Protein AF-A0AAE4CRP6-F1 (afdb_monomer_lite)

Sequence (145 aa):
MRRCGEGEGTVRGMWWVAADAHAPHTAAFLAAAGALTHRTVGGWRGLAAEYAGLVDTHVRVSELATVCGLPAVPVTVISAGLQPANRFERAGRELLRTEVHRRITALSPYGRHVVAEHSGHMIPLDEPKIVVDEVCAMHQHLHTR

Foldseek 3Di:
DDDDDDDDDDDDDDDDPPPPCPPPVNVVVVLVVLCCDPPHPNVVVNVVVVVVVVVVVVVVVVVCLVVPFDPQAAEEQEAEQDFDPDPVCNPPVRVVVLVVSVVNQVSHPNRHYHYPNQDDPCCCVRPVVVVVVSVVVRVVVVVVD

InterPro domains:
  IPR029058 Alpha/Beta hydrolase fold [G3DSA:3.40.50.1820] (1-143)
  IPR029058 Alpha/Beta hydrolase fold [SSF53474] (13-135)

Radius of gyration: 28.82 Å; chains: 1; bounding box: 40×41×104 Å

pLDDT: mean 74.52, std 20.95, range [24.55, 98.25]

Secondary structure (DSSP, 8-state):
--------------------TTSHHHHHHHHHHHHHSTTSHHHHHHHHHHHHHHHHHHHHHHHHHHHH---SS-EEEEEE-SPPSSHHHHTTHHHHHHHHHHHHHTTSTTEEEEEETT-STTHHHHSHHHHHHHHHHHHHHHH--

Structure (mmCIF, N/CA/C/O backbone):
data_AF-A0AAE4CRP6-F1
#
_entry.id   AF-A0AAE4CRP6-F1
#
loop_
_atom_site.group_PDB
_atom_site.id
_atom_site.type_symbol
_atom_site.label_atom_id
_atom_site.label_alt_id
_atom_site.label_comp_id
_atom_site.label_asym_id
_atom_site.label_entity_id
_atom_site.label_seq_id
_atom_site.pdbx_PDB_ins_code
_atom_site.Cartn_x
_atom_site.Cartn_y
_atom_site.Cartn_z
_atom_site.occupancy
_atom_site.B_iso_or_equiv
_atom_site.auth_seq_id
_atom_site.auth_comp_id
_atom_site.auth_asym_id
_atom_site.auth_atom_id
_atom_site.pdbx_PDB_model_num
ATOM 1 N N . MET A 1 1 ? 10.054 -17.847 -89.704 1.00 36.09 1 MET A N 1
ATOM 2 C CA . MET A 1 1 ? 10.465 -18.865 -88.705 1.00 36.09 1 MET A CA 1
ATOM 3 C C . MET A 1 1 ? 9.924 -18.399 -87.351 1.00 36.09 1 MET A C 1
ATOM 5 O O . MET A 1 1 ? 10.359 -17.349 -86.919 1.00 36.09 1 MET A O 1
ATOM 9 N N . ARG A 1 2 ? 8.747 -18.858 -86.872 1.00 31.91 2 ARG A N 1
ATOM 10 C CA . ARG A 1 2 ? 8.494 -19.990 -85.923 1.00 31.91 2 ARG A CA 1
ATOM 11 C C . ARG A 1 2 ? 9.502 -20.022 -84.754 1.00 31.91 2 ARG A C 1
ATOM 13 O O . ARG A 1 2 ? 10.686 -20.057 -85.052 1.00 31.91 2 ARG A O 1
ATOM 20 N N . ARG A 1 3 ? 9.146 -20.072 -83.457 1.00 29.98 3 ARG A N 1
ATOM 21 C CA . ARG A 1 3 ? 7.945 -20.530 -82.694 1.00 29.98 3 ARG A CA 1
ATOM 22 C C . ARG A 1 3 ? 7.720 -19.600 -81.470 1.00 29.98 3 ARG A C 1
ATOM 24 O O . ARG A 1 3 ? 8.690 -19.008 -81.024 1.00 29.98 3 ARG A O 1
ATOM 31 N N . CYS A 1 4 ? 6.509 -19.304 -80.981 1.00 30.61 4 CYS A N 1
ATOM 32 C CA . CYS A 1 4 ? 5.567 -20.127 -80.187 1.00 30.61 4 CYS A CA 1
ATOM 33 C C . CYS A 1 4 ? 6.196 -20.865 -78.989 1.00 30.61 4 CYS A C 1
ATOM 35 O O . CYS A 1 4 ? 6.993 -21.781 -79.173 1.00 30.61 4 CYS A O 1
ATOM 37 N N . GLY A 1 5 ? 5.761 -20.493 -77.784 1.00 30.42 5 GLY A N 1
ATOM 38 C CA . GLY A 1 5 ? 6.072 -21.150 -76.516 1.00 30.42 5 GLY A CA 1
ATOM 39 C C . GLY A 1 5 ? 5.179 -20.601 -75.407 1.00 30.42 5 GLY A C 1
ATOM 40 O O . GLY A 1 5 ? 5.597 -19.730 -74.653 1.00 30.42 5 GLY A O 1
ATOM 41 N N . GLU A 1 6 ? 3.935 -21.075 -75.386 1.00 37.31 6 GLU A N 1
ATOM 42 C CA . GLU A 1 6 ? 3.005 -20.963 -74.264 1.00 37.31 6 GLU A CA 1
ATOM 43 C C . GLU A 1 6 ? 3.586 -21.654 -73.023 1.00 37.31 6 GLU A C 1
ATOM 45 O O . GLU A 1 6 ? 4.274 -22.672 -73.120 1.00 37.31 6 GLU A O 1
ATOM 50 N N . GLY A 1 7 ? 3.281 -21.097 -71.857 1.00 29.47 7 GLY A N 1
ATOM 51 C CA . GLY A 1 7 ? 3.605 -21.665 -70.556 1.00 29.47 7 GLY A CA 1
ATOM 52 C C . GLY A 1 7 ? 2.573 -21.207 -69.538 1.00 29.47 7 GLY A C 1
ATOM 53 O O . GLY A 1 7 ? 2.852 -20.343 -68.712 1.00 29.47 7 GLY A O 1
ATOM 54 N N . GLU A 1 8 ? 1.365 -21.761 -69.643 1.00 39.78 8 GLU A N 1
ATOM 55 C CA . GLU A 1 8 ? 0.366 -21.738 -68.578 1.00 39.78 8 GLU A CA 1
ATOM 56 C C . GLU A 1 8 ? 0.957 -22.391 -67.322 1.00 39.78 8 GLU A C 1
ATOM 58 O O . GLU A 1 8 ? 1.249 -23.585 -67.287 1.00 39.78 8 GLU A O 1
ATOM 63 N N . GLY A 1 9 ? 1.144 -21.584 -66.281 1.00 29.97 9 GLY A N 1
ATOM 64 C CA . GLY A 1 9 ? 1.497 -22.025 -64.939 1.00 29.97 9 GLY A CA 1
ATOM 65 C C . GLY A 1 9 ? 0.409 -21.597 -63.969 1.00 29.97 9 GLY A C 1
ATOM 66 O O . GLY A 1 9 ? 0.488 -20.535 -63.358 1.00 29.97 9 GLY A O 1
ATOM 67 N N . THR A 1 10 ? -0.626 -22.421 -63.835 1.00 40.16 10 THR A N 1
ATOM 68 C CA . THR A 1 10 ? -1.619 -22.314 -62.766 1.00 40.16 10 THR A CA 1
ATOM 69 C C . THR A 1 10 ? -0.929 -22.479 -61.409 1.00 40.16 10 THR A C 1
ATOM 71 O O . THR A 1 10 ? -0.582 -23.592 -61.021 1.00 40.16 10 THR A O 1
ATOM 74 N N . VAL A 1 11 ? -0.781 -21.392 -60.644 1.00 37.03 11 VAL A N 1
ATOM 75 C CA . VAL A 1 11 ? -0.467 -21.455 -59.205 1.00 37.03 11 VAL A CA 1
ATOM 76 C C . VAL A 1 11 ? -1.615 -20.846 -58.405 1.00 37.03 11 VAL A C 1
ATOM 78 O O . VAL A 1 11 ? -1.650 -19.675 -58.050 1.00 37.03 11 VAL A O 1
ATOM 81 N N . ARG A 1 12 ? -2.614 -21.703 -58.206 1.00 35.72 12 ARG A N 1
ATOM 82 C CA . ARG A 1 12 ? -3.322 -21.973 -56.950 1.00 35.72 12 ARG A CA 1
ATOM 83 C C . ARG A 1 12 ? -3.038 -20.991 -55.790 1.00 35.72 12 ARG A C 1
ATOM 85 O O . ARG A 1 12 ? -2.004 -21.068 -55.143 1.00 35.72 12 ARG A O 1
ATOM 92 N N . GLY A 1 13 ? -4.037 -20.153 -55.508 1.00 41.28 13 GLY A N 1
ATOM 93 C CA . GLY A 1 13 ? -4.438 -19.662 -54.183 1.00 41.28 13 GLY A CA 1
ATOM 94 C C . GLY A 1 13 ? -3.348 -19.289 -53.176 1.00 41.28 13 GLY A C 1
ATOM 95 O O . GLY A 1 13 ? -2.963 -20.111 -52.353 1.00 41.28 13 GLY A O 1
ATOM 96 N N . MET A 1 14 ? -3.000 -18.004 -53.125 1.00 29.89 14 MET A N 1
ATOM 97 C CA . MET A 1 14 ? -2.496 -17.369 -51.908 1.00 29.89 14 MET A CA 1
ATOM 98 C C . MET A 1 14 ? -3.027 -15.936 -51.863 1.00 29.89 14 MET A C 1
ATOM 100 O O . MET A 1 14 ? -2.519 -15.045 -52.537 1.00 29.89 14 MET A O 1
ATOM 104 N N . TRP A 1 15 ? -4.109 -15.732 -51.111 1.00 24.55 15 TRP A N 1
ATOM 105 C CA . TRP A 1 15 ? -4.637 -14.404 -50.816 1.00 24.55 15 TRP A CA 1
ATOM 106 C C . TRP A 1 15 ? -3.687 -13.721 -49.831 1.00 24.55 15 TRP A C 1
ATOM 108 O O . TRP A 1 15 ? -3.850 -13.839 -48.620 1.00 24.55 15 TRP A O 1
ATOM 118 N N . TRP A 1 16 ? -2.677 -13.010 -50.328 1.00 29.92 16 TRP A N 1
ATOM 119 C CA . TRP A 1 16 ? -2.097 -11.938 -49.530 1.00 29.92 16 TRP A CA 1
ATOM 120 C C . TRP A 1 16 ? -3.091 -10.785 -49.563 1.00 29.92 16 TRP A C 1
ATOM 122 O O . TRP A 1 16 ? -3.268 -10.141 -50.596 1.00 29.92 16 TRP A O 1
ATOM 132 N N . VAL A 1 17 ? -3.745 -10.515 -48.435 1.00 38.12 17 VAL A N 1
ATOM 133 C CA . VAL A 1 17 ? -4.280 -9.174 -48.203 1.00 38.12 17 VAL A CA 1
ATOM 134 C C . VAL A 1 17 ? -3.054 -8.275 -48.072 1.00 38.12 17 VAL A C 1
ATOM 136 O O . VAL A 1 17 ? -2.474 -8.145 -46.996 1.00 38.12 17 VAL A O 1
ATOM 139 N N . ALA A 1 18 ? -2.606 -7.705 -49.189 1.00 40.81 18 ALA A N 1
ATOM 140 C CA . ALA A 1 18 ? -1.781 -6.515 -49.149 1.00 40.81 18 ALA A CA 1
ATOM 141 C C . ALA A 1 18 ? -2.672 -5.430 -48.542 1.00 40.81 18 ALA A C 1
ATOM 143 O O . ALA A 1 18 ? -3.537 -4.876 -49.217 1.00 40.81 18 ALA A O 1
ATOM 144 N N . ALA A 1 19 ? -2.544 -5.212 -47.232 1.00 45.28 19 ALA A N 1
ATOM 145 C CA . ALA A 1 19 ? -3.146 -4.053 -46.603 1.00 45.28 19 ALA A CA 1
ATOM 146 C C . ALA A 1 19 ? -2.535 -2.833 -47.292 1.00 45.28 19 ALA A C 1
ATOM 148 O O . ALA A 1 19 ? -1.328 -2.606 -47.199 1.00 45.28 19 ALA A O 1
ATOM 149 N N . ASP A 1 20 ? -3.356 -2.108 -48.043 1.00 41.62 20 ASP A N 1
ATOM 150 C CA . ASP A 1 20 ? -2.924 -0.898 -48.715 1.00 41.62 20 ASP A CA 1
ATOM 151 C C . ASP A 1 20 ? -2.485 0.111 -47.644 1.00 41.62 20 ASP A C 1
ATOM 153 O O . ASP A 1 20 ? -3.292 0.623 -46.859 1.00 41.62 20 ASP A O 1
ATOM 157 N N . ALA A 1 21 ? -1.175 0.348 -47.561 1.00 49.09 21 ALA A N 1
ATOM 158 C CA . ALA A 1 21 ? -0.575 1.300 -46.633 1.00 49.09 21 ALA A CA 1
ATOM 159 C C . ALA A 1 21 ? -0.949 2.757 -46.974 1.00 49.09 21 ALA A C 1
ATOM 161 O O . ALA A 1 21 ? -0.662 3.659 -46.187 1.00 49.09 21 ALA A O 1
ATOM 162 N N . HIS A 1 22 ? -1.604 2.989 -48.120 1.00 47.25 22 HIS A N 1
ATOM 163 C CA . HIS A 1 22 ? -2.105 4.293 -48.547 1.00 47.25 22 HIS A CA 1
ATOM 164 C C . HIS A 1 22 ? -3.563 4.558 -48.170 1.00 47.25 22 HIS A C 1
ATOM 166 O O . HIS A 1 22 ? -4.047 5.673 -48.381 1.00 47.25 22 HIS A O 1
ATOM 172 N N . ALA A 1 23 ? -4.268 3.595 -47.569 1.00 48.19 23 ALA A N 1
ATOM 173 C CA . ALA A 1 23 ? -5.597 3.876 -47.056 1.00 48.19 23 ALA A CA 1
ATOM 174 C C . ALA A 1 23 ? -5.473 4.797 -45.816 1.00 48.19 23 ALA A C 1
ATOM 176 O O . ALA A 1 23 ? -4.765 4.478 -44.858 1.00 48.19 23 ALA A O 1
ATOM 177 N N . PRO A 1 24 ? -6.140 5.963 -45.775 1.00 51.84 24 PRO A N 1
ATOM 178 C CA . PRO A 1 24 ? -5.927 6.953 -44.712 1.00 51.84 24 PRO A CA 1
ATOM 179 C C . PRO A 1 24 ? -6.250 6.411 -43.308 1.00 51.84 24 PRO A C 1
ATOM 181 O O . PRO A 1 24 ? -5.702 6.878 -42.311 1.00 51.84 24 PRO A O 1
ATOM 184 N N . HIS A 1 25 ? -7.091 5.377 -43.229 1.00 54.22 25 HIS A N 1
ATOM 185 C CA . HIS A 1 25 ? -7.432 4.682 -41.993 1.00 54.22 25 HIS A CA 1
ATOM 186 C C . HIS A 1 25 ? -6.365 3.666 -41.543 1.00 54.22 25 HIS A C 1
ATOM 188 O O . HIS A 1 25 ? -6.191 3.497 -40.339 1.00 54.22 25 HIS A O 1
ATOM 194 N N . THR A 1 26 ? -5.608 3.030 -42.448 1.00 55.03 26 THR A N 1
ATOM 195 C CA . THR A 1 26 ? -4.509 2.114 -42.079 1.00 55.03 26 THR A CA 1
ATOM 1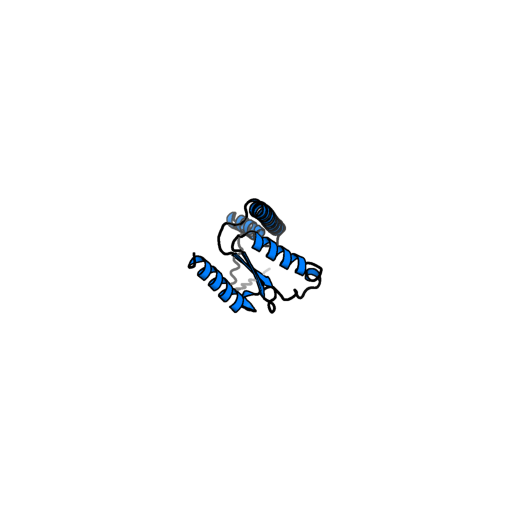96 C C . THR A 1 26 ? -3.273 2.877 -41.620 1.00 55.03 26 THR A C 1
ATOM 198 O O . THR A 1 26 ? -2.666 2.490 -40.624 1.00 55.03 26 THR A O 1
ATOM 201 N N . ALA A 1 27 ? -2.936 4.003 -42.255 1.00 54.72 27 ALA A N 1
ATOM 202 C CA . ALA A 1 27 ? -1.825 4.850 -41.815 1.00 54.72 27 ALA A CA 1
ATOM 203 C C . ALA A 1 27 ? -2.087 5.487 -40.436 1.00 54.72 27 ALA A C 1
ATOM 205 O O . ALA A 1 27 ? -1.217 5.458 -39.564 1.00 54.72 27 ALA A O 1
ATOM 206 N N . ALA A 1 28 ? -3.303 5.997 -40.201 1.00 58.44 28 ALA A N 1
ATOM 207 C CA . ALA A 1 28 ? -3.700 6.539 -38.901 1.00 58.44 28 ALA A CA 1
ATOM 208 C C . ALA A 1 28 ? -3.747 5.456 -37.809 1.00 58.44 28 ALA A C 1
ATOM 210 O O . ALA A 1 28 ? -3.275 5.685 -36.696 1.00 58.44 28 ALA A O 1
ATOM 211 N N . PHE A 1 29 ? -4.248 4.259 -38.132 1.00 56.94 29 PHE A N 1
ATOM 212 C CA . PHE A 1 29 ? -4.254 3.121 -37.213 1.00 56.94 29 PHE A CA 1
ATOM 213 C C . PHE A 1 29 ? -2.839 2.645 -36.866 1.00 56.94 29 PHE A C 1
ATOM 215 O O . PHE A 1 29 ? -2.549 2.416 -35.698 1.00 56.94 29 PHE A O 1
ATOM 222 N N . LEU A 1 30 ? -1.930 2.542 -37.841 1.00 57.41 30 LEU A N 1
ATOM 223 C CA . LEU A 1 30 ? -0.536 2.150 -37.603 1.00 57.41 30 LEU A CA 1
ATOM 224 C C . LEU A 1 30 ? 0.249 3.220 -36.833 1.00 57.41 30 LEU A C 1
ATOM 226 O O . LEU A 1 30 ? 1.069 2.872 -35.988 1.00 57.41 30 LEU A O 1
ATOM 230 N N . ALA A 1 31 ? -0.021 4.507 -37.065 1.00 60.31 31 ALA A N 1
ATOM 231 C CA . ALA A 1 31 ? 0.551 5.593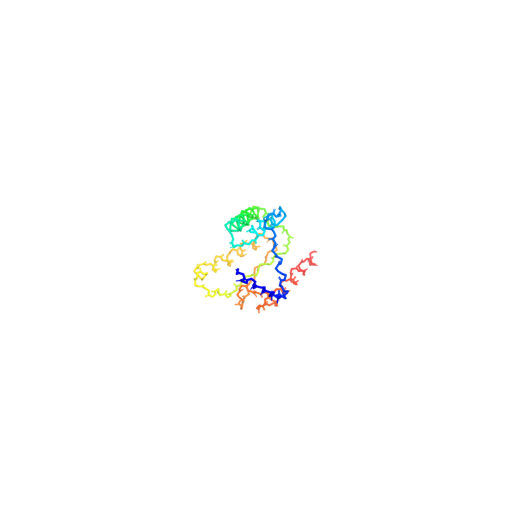 -36.272 1.00 60.31 31 ALA A CA 1
ATOM 232 C C . ALA A 1 31 ? 0.044 5.566 -34.817 1.00 60.31 31 ALA A C 1
ATOM 234 O O . ALA A 1 31 ? 0.845 5.680 -33.887 1.00 60.31 31 ALA A O 1
ATOM 235 N N . ALA A 1 32 ? -1.257 5.334 -34.607 1.00 59.03 32 ALA A N 1
ATOM 236 C CA . ALA A 1 32 ? -1.850 5.165 -33.280 1.00 59.03 32 ALA A CA 1
ATOM 237 C C . ALA A 1 32 ? -1.332 3.898 -32.571 1.00 59.03 32 ALA A C 1
ATOM 239 O O . ALA A 1 32 ? -0.942 3.948 -31.407 1.00 59.03 32 ALA A O 1
ATOM 240 N N . ALA A 1 33 ? -1.227 2.773 -33.281 1.00 57.88 33 ALA A N 1
ATOM 241 C CA . ALA A 1 33 ? -0.635 1.537 -32.769 1.00 57.88 33 ALA A CA 1
ATOM 242 C C . ALA A 1 33 ? 0.869 1.696 -32.475 1.00 57.88 33 ALA A C 1
ATOM 244 O O . ALA A 1 33 ? 1.388 1.136 -31.509 1.00 57.88 33 ALA A O 1
ATOM 245 N N . GLY A 1 34 ? 1.578 2.501 -33.268 1.00 59.03 34 GLY A N 1
ATOM 246 C CA . GLY A 1 34 ? 2.970 2.872 -33.032 1.00 59.03 34 GLY A CA 1
ATOM 247 C C . GLY A 1 34 ? 3.158 3.692 -31.755 1.00 59.03 34 GLY A C 1
ATOM 248 O O . GLY A 1 34 ? 4.166 3.510 -31.077 1.00 59.03 34 GLY A O 1
ATOM 249 N N . ALA A 1 35 ? 2.188 4.539 -31.398 1.00 58.66 35 ALA A N 1
ATOM 250 C CA . ALA A 1 35 ? 2.170 5.288 -30.140 1.00 58.66 35 ALA A CA 1
ATOM 251 C C . ALA A 1 35 ? 1.839 4.410 -28.917 1.00 58.66 35 ALA A C 1
ATOM 253 O O . ALA A 1 35 ? 2.284 4.713 -27.816 1.00 58.66 35 ALA A O 1
ATOM 254 N N . LEU A 1 36 ? 1.116 3.304 -29.115 1.00 56.38 36 LEU A N 1
ATOM 255 C CA . LEU A 1 36 ? 0.724 2.355 -28.061 1.00 56.38 36 LEU A CA 1
ATOM 256 C C . LEU A 1 36 ? 1.724 1.206 -27.856 1.00 56.38 36 LEU A C 1
ATOM 258 O O . LEU A 1 36 ? 1.556 0.377 -26.964 1.00 56.38 36 LEU A O 1
ATOM 262 N N . THR A 1 37 ? 2.762 1.114 -28.690 1.00 59.62 37 THR A N 1
ATOM 263 C CA . THR A 1 37 ? 3.765 0.046 -28.616 1.00 59.62 37 THR A CA 1
ATOM 264 C C . THR A 1 37 ? 5.153 0.630 -28.377 1.00 59.62 37 THR A C 1
ATOM 266 O O . THR A 1 37 ? 5.612 1.502 -29.107 1.00 59.62 37 THR A O 1
ATOM 269 N N . HIS A 1 38 ? 5.904 0.084 -27.416 1.00 63.00 38 HIS A N 1
ATOM 270 C CA . HIS A 1 38 ? 7.304 0.457 -27.124 1.00 63.00 38 HIS A CA 1
ATOM 271 C C . HIS A 1 38 ? 8.299 0.028 -28.231 1.00 63.00 38 HIS A C 1
ATOM 273 O O . HIS A 1 38 ? 9.485 -0.187 -27.989 1.00 63.00 38 HIS A O 1
ATOM 279 N N . ARG A 1 39 ? 7.817 -0.154 -29.464 1.00 71.25 39 ARG A N 1
ATOM 280 C CA . ARG A 1 39 ? 8.586 -0.605 -30.630 1.00 71.25 39 ARG A CA 1
ATOM 281 C C . ARG A 1 39 ? 8.921 0.529 -31.596 1.00 71.25 39 ARG A C 1
ATOM 283 O O . ARG A 1 39 ? 9.652 0.307 -32.554 1.00 71.25 39 ARG A O 1
ATOM 290 N N . THR A 1 40 ? 8.414 1.737 -31.350 1.00 77.25 40 THR A N 1
ATOM 291 C CA . THR A 1 40 ? 8.700 2.927 -32.162 1.00 77.25 40 THR A CA 1
ATOM 292 C C . THR A 1 40 ? 9.179 4.081 -31.285 1.00 77.25 40 THR A C 1
ATOM 294 O O . THR A 1 40 ? 8.889 4.125 -30.091 1.00 77.25 40 THR A O 1
ATOM 297 N N . VAL A 1 41 ? 9.875 5.058 -31.875 1.00 78.75 41 VAL A N 1
ATOM 298 C CA . VAL A 1 41 ? 10.261 6.299 -31.172 1.00 78.75 41 VAL A CA 1
ATOM 299 C C . VAL A 1 41 ? 9.028 7.039 -30.634 1.00 78.75 41 VAL A C 1
ATOM 301 O O . VAL A 1 41 ? 9.088 7.623 -29.554 1.00 78.75 41 VAL A O 1
ATOM 304 N N . GLY A 1 42 ? 7.904 6.990 -31.358 1.00 76.19 42 GLY A N 1
ATOM 305 C CA . GLY A 1 42 ? 6.633 7.567 -30.918 1.00 76.19 42 GLY A CA 1
ATOM 306 C C . GLY A 1 42 ? 6.093 6.894 -29.658 1.00 76.19 42 GLY A C 1
ATOM 307 O O . GLY A 1 42 ? 5.756 7.585 -28.703 1.00 76.19 42 GLY A O 1
ATOM 308 N N . GLY A 1 43 ? 6.098 5.562 -29.608 1.00 77.69 43 GLY A N 1
ATOM 309 C CA . GLY A 1 43 ? 5.660 4.817 -28.428 1.00 77.69 43 GLY A CA 1
ATOM 310 C C . GLY A 1 43 ? 6.601 4.943 -27.231 1.00 77.69 43 GLY A C 1
ATOM 311 O O . GLY A 1 43 ? 6.134 5.048 -26.103 1.00 77.69 43 GLY A O 1
ATOM 312 N N . TRP A 1 44 ? 7.918 5.046 -27.449 1.00 79.31 44 TRP A N 1
ATOM 313 C CA . TRP A 1 44 ? 8.861 5.379 -26.370 1.00 79.31 44 TRP A CA 1
ATOM 314 C C . TRP A 1 44 ? 8.607 6.771 -25.782 1.00 79.31 44 TRP A C 1
ATOM 316 O O . TRP A 1 44 ? 8.672 6.943 -24.567 1.00 79.31 44 TRP A O 1
ATOM 326 N N . ARG A 1 45 ? 8.289 7.765 -26.622 1.00 81.50 45 ARG A N 1
ATOM 327 C CA . ARG A 1 45 ? 7.911 9.111 -26.159 1.00 81.50 45 ARG A CA 1
ATOM 328 C C . ARG A 1 45 ? 6.572 9.110 -25.419 1.00 81.50 45 ARG A C 1
ATOM 330 O O . ARG A 1 45 ? 6.466 9.795 -24.408 1.00 81.50 45 ARG A O 1
ATOM 337 N N . GLY A 1 46 ? 5.593 8.335 -25.891 1.00 78.81 46 GLY A N 1
ATOM 338 C CA . GLY A 1 46 ? 4.307 8.141 -25.213 1.00 78.81 46 GLY A CA 1
ATOM 339 C C . GLY A 1 46 ? 4.485 7.541 -23.820 1.00 78.81 46 GLY A C 1
ATOM 340 O O . GLY A 1 46 ? 4.087 8.155 -22.836 1.00 78.81 46 GLY A O 1
ATOM 341 N N . LEU A 1 47 ? 5.210 6.424 -23.722 1.00 80.06 47 LEU A N 1
ATOM 342 C CA . LEU A 1 47 ? 5.543 5.785 -22.448 1.00 80.06 47 LEU A CA 1
ATOM 343 C C . LEU A 1 47 ? 6.285 6.741 -21.502 1.00 80.06 47 LEU A C 1
ATOM 345 O O . LEU A 1 47 ? 5.964 6.822 -20.321 1.00 80.06 47 LEU A O 1
ATOM 349 N N . ALA A 1 48 ? 7.262 7.497 -22.010 1.00 81.12 48 ALA A N 1
ATOM 350 C CA . ALA A 1 48 ? 7.985 8.478 -21.204 1.00 81.12 48 ALA A CA 1
ATOM 351 C C . ALA A 1 48 ? 7.058 9.578 -20.656 1.00 81.12 48 ALA A C 1
ATOM 353 O O . ALA A 1 48 ? 7.190 9.960 -19.493 1.00 81.12 48 ALA A O 1
ATOM 354 N N . ALA A 1 49 ? 6.111 10.066 -21.463 1.00 82.25 49 ALA A N 1
ATOM 355 C CA . ALA A 1 49 ? 5.119 11.044 -21.027 1.00 82.25 49 ALA A CA 1
ATOM 356 C C . ALA A 1 49 ? 4.149 10.460 -19.984 1.00 82.25 49 ALA A C 1
ATOM 358 O O . ALA A 1 49 ? 3.852 11.127 -18.996 1.00 82.25 49 ALA A O 1
ATOM 359 N N . GLU A 1 50 ? 3.712 9.209 -20.151 1.00 84.06 50 GLU A N 1
ATOM 360 C CA . GLU A 1 50 ? 2.875 8.504 -19.171 1.00 84.06 50 GLU A CA 1
ATOM 361 C C . GLU A 1 50 ? 3.595 8.335 -17.828 1.00 84.06 50 GLU A C 1
ATOM 363 O O . GLU A 1 50 ? 3.046 8.683 -16.782 1.00 84.06 50 GLU A O 1
ATOM 368 N N . TYR A 1 51 ? 4.852 7.880 -17.844 1.00 81.06 51 TYR A N 1
ATOM 369 C CA . TYR A 1 51 ? 5.669 7.770 -16.633 1.00 81.06 51 TYR A CA 1
ATOM 370 C C . TYR A 1 51 ? 5.893 9.132 -15.967 1.00 81.06 51 TYR A C 1
ATOM 372 O O . TYR A 1 51 ? 5.808 9.232 -14.743 1.00 81.06 51 TYR A O 1
ATOM 380 N N . ALA A 1 52 ? 6.145 10.189 -16.746 1.00 80.44 52 ALA A N 1
ATOM 381 C CA . ALA A 1 52 ? 6.291 11.540 -16.209 1.00 80.44 52 ALA A CA 1
ATOM 382 C C . ALA A 1 52 ? 4.996 12.030 -15.538 1.00 80.44 52 ALA A C 1
ATOM 384 O O . ALA A 1 52 ? 5.045 12.560 -14.428 1.00 80.44 52 ALA A O 1
ATOM 385 N N . GLY A 1 53 ? 3.838 11.794 -16.165 1.00 82.56 53 GLY A N 1
ATOM 386 C CA . GLY A 1 53 ? 2.532 12.121 -15.589 1.00 82.56 53 GLY A CA 1
ATOM 387 C C . GLY A 1 53 ? 2.225 11.328 -14.316 1.00 82.56 53 GLY A C 1
ATOM 388 O O . GLY A 1 53 ? 1.683 11.881 -13.357 1.00 82.56 53 GLY A O 1
ATOM 389 N N . LEU A 1 54 ? 2.627 10.053 -14.263 1.00 80.88 54 LEU A N 1
ATOM 390 C CA . LEU A 1 54 ? 2.496 9.218 -13.069 1.00 80.88 54 LEU A CA 1
ATOM 391 C C . LEU A 1 54 ? 3.322 9.780 -11.902 1.00 80.88 54 LEU A C 1
ATOM 393 O O . LEU A 1 54 ? 2.822 9.843 -10.779 1.00 80.88 54 LEU A O 1
ATOM 397 N N . VAL A 1 55 ? 4.564 10.202 -12.162 1.00 80.31 55 VAL A N 1
ATOM 398 C CA . VAL A 1 55 ? 5.450 10.793 -11.146 1.00 80.31 55 VAL A CA 1
ATOM 399 C C . VAL A 1 55 ? 4.897 12.125 -10.641 1.00 80.31 55 VAL A C 1
ATOM 401 O O . VAL A 1 55 ? 4.791 12.301 -9.431 1.00 80.31 55 VAL A O 1
ATOM 404 N N . ASP A 1 56 ? 4.491 13.031 -11.536 1.00 82.00 56 ASP A N 1
ATOM 405 C CA . ASP A 1 56 ? 3.896 14.324 -11.156 1.00 82.00 56 ASP A CA 1
ATOM 406 C C . ASP A 1 56 ? 2.626 14.129 -10.311 1.00 82.00 56 ASP A C 1
ATOM 408 O O . ASP A 1 56 ? 2.463 14.760 -9.266 1.00 82.00 56 ASP A O 1
ATOM 412 N N . THR A 1 57 ? 1.775 13.171 -10.688 1.00 83.25 57 THR A N 1
ATOM 413 C CA . THR A 1 57 ? 0.584 12.816 -9.905 1.00 83.25 57 THR A CA 1
ATOM 414 C C . THR A 1 57 ? 0.955 12.295 -8.516 1.00 83.25 57 THR A C 1
ATOM 416 O O . THR A 1 57 ? 0.377 12.742 -7.527 1.00 83.25 57 THR A O 1
ATOM 419 N N . HIS A 1 58 ? 1.933 11.387 -8.411 1.00 82.81 58 HIS A N 1
ATOM 420 C CA . HIS A 1 58 ? 2.381 10.861 -7.117 1.00 82.81 58 HIS A CA 1
ATOM 421 C C . HIS A 1 58 ? 2.947 11.955 -6.213 1.00 82.81 58 HIS A C 1
ATOM 423 O O . HIS A 1 58 ? 2.635 11.968 -5.024 1.00 82.81 58 HIS A O 1
ATOM 429 N N . VAL A 1 59 ? 3.747 12.875 -6.762 1.00 83.31 59 VAL A N 1
ATOM 430 C CA . VAL A 1 59 ? 4.305 14.002 -6.005 1.00 83.31 59 VAL A CA 1
ATOM 431 C C . VAL A 1 59 ? 3.180 14.873 -5.456 1.00 83.31 59 VAL A C 1
ATOM 433 O O . VAL A 1 59 ? 3.109 15.063 -4.246 1.00 83.31 59 VAL A O 1
ATOM 436 N N . ARG A 1 60 ? 2.236 15.309 -6.299 1.00 82.56 60 ARG A N 1
ATOM 437 C CA . ARG A 1 60 ? 1.131 16.180 -5.862 1.00 82.56 60 ARG A CA 1
ATOM 438 C C . ARG A 1 60 ? 0.213 15.513 -4.846 1.00 82.56 60 ARG A C 1
ATOM 440 O O . ARG A 1 60 ? -0.179 16.140 -3.867 1.00 82.56 60 ARG A O 1
ATOM 447 N N . VAL A 1 61 ? -0.136 14.243 -5.062 1.00 82.12 61 VAL A N 1
ATOM 448 C CA . VAL A 1 61 ? -0.957 13.482 -4.108 1.00 82.12 61 VAL A CA 1
ATOM 449 C C . VAL A 1 61 ? -0.216 13.311 -2.786 1.00 82.12 61 VAL A C 1
ATOM 451 O O . VAL A 1 61 ? -0.823 13.487 -1.734 1.00 82.12 61 VAL A O 1
ATOM 454 N N . SER A 1 62 ? 1.089 13.025 -2.821 1.00 82.00 62 SER A N 1
ATOM 455 C CA . SER A 1 62 ? 1.906 12.926 -1.611 1.00 82.00 62 SER A CA 1
ATOM 456 C C . SER A 1 62 ? 1.968 14.258 -0.868 1.00 82.00 62 SER A C 1
ATOM 458 O O . SER A 1 62 ? 1.787 14.276 0.344 1.00 82.00 62 SER A O 1
ATOM 460 N N . GLU A 1 63 ? 2.190 15.371 -1.567 1.00 86.12 63 GLU A N 1
ATOM 461 C CA . GLU A 1 63 ? 2.216 16.710 -0.970 1.00 86.12 63 GLU A CA 1
ATOM 462 C C . GLU A 1 63 ? 0.875 17.042 -0.305 1.00 86.12 63 GLU A C 1
ATOM 464 O O . GLU A 1 63 ? 0.835 17.368 0.883 1.00 86.12 63 GLU A O 1
ATOM 469 N N . LEU A 1 64 ? -0.237 16.861 -1.023 1.00 81.50 64 LEU A N 1
ATOM 470 C CA . LEU A 1 64 ? -1.579 17.077 -0.480 1.00 81.50 64 LEU A CA 1
ATOM 471 C C . LEU A 1 64 ? -1.852 16.187 0.736 1.00 81.50 64 LEU A C 1
ATOM 473 O O . LEU A 1 64 ? -2.347 16.674 1.750 1.00 81.50 64 LEU A O 1
ATOM 477 N N . ALA A 1 65 ? -1.494 14.905 0.665 1.00 83.25 65 ALA A N 1
ATOM 478 C CA . ALA A 1 65 ? -1.697 13.970 1.763 1.00 83.25 65 ALA A CA 1
ATOM 479 C C . ALA A 1 65 ? -0.824 14.313 2.983 1.00 83.25 65 ALA A C 1
ATOM 481 O O . ALA A 1 65 ? -1.265 14.112 4.109 1.00 83.25 65 ALA A O 1
ATOM 482 N N . THR A 1 66 ? 0.376 14.877 2.799 1.00 83.75 66 THR A N 1
ATOM 483 C CA . THR A 1 66 ? 1.209 15.342 3.925 1.00 83.75 66 THR A CA 1
ATOM 484 C C . THR A 1 66 ? 0.675 16.600 4.605 1.00 83.75 66 THR A C 1
ATOM 486 O O . THR A 1 66 ? 0.883 16.764 5.804 1.00 83.75 66 THR A O 1
ATOM 489 N N . VAL A 1 67 ? -0.017 17.477 3.871 1.00 87.00 67 VAL A N 1
ATOM 490 C CA . VAL A 1 67 ? -0.590 18.718 4.420 1.00 87.00 67 VAL A CA 1
ATOM 491 C C . VAL A 1 67 ? -1.952 18.467 5.066 1.00 87.00 67 VAL A C 1
ATOM 493 O O . VAL A 1 67 ? -2.212 18.946 6.167 1.00 87.00 67 VAL A O 1
ATOM 496 N N . CYS A 1 68 ? -2.825 17.725 4.386 1.00 85.44 68 CYS A N 1
ATOM 497 C CA . CYS A 1 68 ? -4.219 17.537 4.789 1.00 85.44 68 CYS A CA 1
ATOM 498 C C . CYS A 1 68 ? -4.462 16.237 5.568 1.00 85.44 68 CYS A C 1
ATOM 500 O O . CYS A 1 68 ? -5.528 16.078 6.163 1.00 85.44 68 CYS A O 1
ATOM 502 N N . GLY A 1 69 ? -3.511 15.301 5.543 1.00 88.62 69 GLY A N 1
ATOM 503 C CA . GLY A 1 69 ? -3.763 13.915 5.920 1.00 88.62 69 GLY A CA 1
ATOM 504 C C . GLY A 1 69 ? -4.641 13.189 4.895 1.00 88.62 69 GLY A C 1
ATOM 505 O O . GLY A 1 69 ? -5.117 13.755 3.907 1.00 88.62 69 GLY A O 1
ATOM 506 N N . LEU A 1 70 ? -4.861 11.902 5.139 1.00 87.81 70 LEU A N 1
ATOM 507 C CA . LEU A 1 70 ? -5.893 11.113 4.479 1.00 87.81 70 LEU A CA 1
ATOM 508 C C . LEU A 1 70 ? -7.222 11.267 5.235 1.00 87.81 70 LEU A C 1
ATOM 510 O O . LEU A 1 70 ? -7.219 11.505 6.447 1.00 87.81 70 LEU A O 1
ATOM 514 N N . PRO A 1 71 ? -8.373 11.110 4.552 1.00 87.50 71 PRO A N 1
ATOM 515 C CA . PRO A 1 71 ? -9.666 11.097 5.224 1.00 87.50 71 PRO A CA 1
ATOM 516 C C . PRO A 1 71 ? -9.713 10.010 6.306 1.00 87.50 71 PRO A C 1
ATOM 518 O O . PRO A 1 71 ? -8.946 9.047 6.276 1.00 87.50 71 PRO A O 1
ATOM 521 N N . ALA A 1 72 ? -10.646 10.153 7.251 1.00 89.75 72 ALA A N 1
ATOM 522 C CA . ALA A 1 72 ? -10.845 9.237 8.374 1.00 89.75 72 ALA A CA 1
ATOM 523 C C . ALA A 1 72 ? -11.465 7.893 7.935 1.00 89.75 72 ALA A C 1
ATOM 525 O O . ALA A 1 72 ? -12.556 7.516 8.356 1.00 89.75 72 ALA A O 1
ATOM 526 N N . VAL A 1 73 ? -10.761 7.181 7.061 1.00 89.50 73 VAL A N 1
ATOM 527 C CA . VAL A 1 73 ? -11.088 5.849 6.557 1.00 89.50 73 VAL A CA 1
ATOM 528 C C . VAL A 1 73 ? -9.997 4.870 7.000 1.00 89.50 73 VAL A C 1
ATOM 530 O O . VAL A 1 73 ? -8.823 5.255 7.055 1.00 89.50 73 VAL A O 1
ATOM 533 N N . PRO A 1 74 ? -10.343 3.614 7.333 1.00 94.06 74 PRO A N 1
ATOM 534 C CA . PRO A 1 74 ? -9.351 2.584 7.616 1.00 94.06 74 PRO A CA 1
ATOM 535 C C . PRO A 1 74 ? -8.417 2.401 6.424 1.00 94.06 74 PRO A C 1
ATOM 537 O O . PRO A 1 74 ? -8.871 2.203 5.297 1.00 94.06 74 PRO A O 1
ATOM 540 N N . VAL A 1 75 ? -7.114 2.474 6.679 1.00 94.31 75 VAL A N 1
ATOM 541 C CA . VAL A 1 75 ? -6.080 2.249 5.668 1.00 94.31 75 VAL A CA 1
ATOM 542 C C . VAL A 1 75 ? -5.094 1.251 6.236 1.00 94.31 75 VAL A C 1
ATOM 544 O O . VAL A 1 75 ? -4.481 1.512 7.268 1.00 94.31 75 VAL A O 1
ATOM 547 N N . THR A 1 76 ? -4.897 0.139 5.536 1.00 96.88 76 THR A N 1
ATOM 548 C CA . THR A 1 76 ? -3.821 -0.799 5.853 1.00 96.88 76 THR A CA 1
ATOM 549 C C . THR A 1 76 ? -2.802 -0.819 4.728 1.00 96.88 76 THR A C 1
ATOM 551 O O . THR A 1 76 ? -3.153 -1.033 3.569 1.00 96.88 76 THR A O 1
ATOM 554 N N . VAL A 1 77 ? -1.532 -0.612 5.071 1.00 96.00 77 VAL A N 1
ATOM 555 C CA . VAL A 1 77 ? -0.398 -0.759 4.155 1.00 96.00 77 VAL A CA 1
ATOM 556 C C . VAL A 1 77 ? 0.321 -2.059 4.493 1.00 96.00 77 VAL A C 1
ATOM 558 O O . VAL A 1 77 ? 0.717 -2.262 5.640 1.00 96.00 77 VAL A O 1
ATOM 561 N N . ILE A 1 78 ? 0.507 -2.932 3.501 1.00 95.62 78 ILE A N 1
ATOM 562 C CA . ILE A 1 78 ? 1.203 -4.213 3.668 1.00 95.62 78 ILE A CA 1
ATOM 563 C C . ILE A 1 78 ? 2.541 -4.149 2.921 1.00 95.62 78 ILE A C 1
ATOM 565 O O . ILE A 1 78 ? 2.582 -4.001 1.700 1.00 95.62 78 ILE A O 1
ATOM 569 N N . SER A 1 79 ? 3.646 -4.222 3.660 1.00 93.31 79 SER A N 1
ATOM 570 C CA . SER A 1 79 ? 5.004 -4.286 3.111 1.00 93.31 79 SER A CA 1
ATOM 571 C C . SER A 1 79 ? 5.433 -5.721 2.849 1.00 93.31 79 SER A C 1
ATOM 573 O O . SER A 1 79 ? 5.182 -6.597 3.665 1.00 93.31 79 SER A O 1
ATOM 575 N N . ALA A 1 80 ? 6.203 -5.931 1.785 1.00 91.31 80 ALA A N 1
ATOM 576 C CA . ALA A 1 80 ? 6.973 -7.157 1.602 1.00 91.31 80 ALA A CA 1
ATOM 577 C C . ALA A 1 80 ? 8.115 -7.229 2.629 1.00 91.31 80 ALA A C 1
ATOM 579 O O . ALA A 1 80 ? 8.880 -6.259 2.742 1.00 91.31 80 ALA A O 1
ATOM 580 N N . GLY A 1 81 ? 8.232 -8.355 3.333 1.00 89.44 81 GLY A N 1
ATOM 581 C CA . GLY A 1 81 ? 9.315 -8.651 4.273 1.00 89.44 81 GLY A CA 1
ATOM 582 C C . GLY A 1 81 ? 10.527 -9.310 3.613 1.00 89.44 81 GLY A C 1
ATOM 583 O O . GLY A 1 81 ? 11.653 -9.109 4.061 1.00 89.44 81 GLY A O 1
ATOM 584 N N . LEU A 1 82 ? 10.344 -10.014 2.488 1.00 86.88 82 LEU A N 1
ATOM 585 C CA . LEU A 1 82 ? 11.473 -10.576 1.751 1.00 86.88 82 LEU A CA 1
ATOM 586 C C . LEU A 1 82 ? 12.197 -9.523 0.910 1.00 86.88 82 LEU A C 1
ATOM 588 O O . LEU A 1 82 ? 11.615 -8.604 0.312 1.00 86.88 82 LEU A O 1
ATOM 592 N N . GLN A 1 83 ? 13.512 -9.708 0.821 1.00 74.12 83 GLN A N 1
ATOM 593 C CA . GLN A 1 83 ? 14.358 -8.883 -0.020 1.00 74.12 83 GLN A CA 1
ATOM 594 C C . GLN A 1 83 ? 14.156 -9.217 -1.501 1.00 74.12 83 GLN A C 1
ATOM 596 O O . GLN A 1 83 ? 14.053 -10.388 -1.874 1.00 74.12 83 GLN A O 1
ATOM 601 N N . PRO A 1 84 ? 14.159 -8.200 -2.374 1.00 69.06 84 PRO A N 1
ATOM 602 C CA . PRO A 1 84 ? 14.159 -8.434 -3.805 1.00 69.06 84 PRO A CA 1
ATOM 603 C C . PRO A 1 84 ? 15.423 -9.187 -4.234 1.00 69.06 84 PRO A C 1
ATOM 605 O O . PRO A 1 84 ? 16.528 -8.933 -3.747 1.00 69.06 84 PRO A O 1
ATOM 608 N N . ALA A 1 85 ? 15.257 -10.116 -5.176 1.00 64.75 85 ALA A N 1
ATOM 609 C CA . ALA A 1 85 ? 16.325 -11.016 -5.610 1.00 64.75 85 ALA A CA 1
ATOM 610 C C . ALA A 1 85 ? 17.493 -10.289 -6.305 1.00 64.75 85 ALA A C 1
ATOM 612 O O . ALA A 1 85 ? 18.614 -10.802 -6.338 1.00 64.75 85 ALA A O 1
ATOM 613 N N . ASN A 1 86 ? 17.265 -9.093 -6.862 1.00 67.19 86 ASN A N 1
ATOM 614 C CA . ASN A 1 86 ? 18.299 -8.359 -7.583 1.00 67.19 86 ASN A CA 1
ATOM 615 C C . ASN A 1 86 ? 19.129 -7.444 -6.653 1.00 67.19 86 ASN A C 1
ATOM 617 O O . ASN A 1 86 ? 18.643 -6.813 -5.714 1.00 67.19 86 ASN A O 1
ATOM 621 N N . ARG A 1 87 ? 20.439 -7.374 -6.925 1.00 56.81 87 ARG A N 1
ATOM 622 C CA . ARG A 1 87 ? 21.416 -6.614 -6.121 1.00 56.81 87 ARG A CA 1
ATOM 623 C C . ARG A 1 87 ? 21.156 -5.098 -6.139 1.00 56.81 87 ARG A C 1
ATOM 625 O O . ARG A 1 87 ? 21.516 -4.420 -5.181 1.00 56.81 87 ARG A O 1
ATOM 632 N N . PHE A 1 88 ? 20.546 -4.580 -7.205 1.00 55.69 88 PHE A N 1
ATOM 633 C CA . PHE A 1 88 ? 20.279 -3.149 -7.392 1.00 55.69 88 PHE A CA 1
ATOM 634 C C . PHE A 1 88 ? 19.156 -2.626 -6.487 1.00 55.69 88 PHE A C 1
ATOM 636 O O . PHE A 1 88 ? 19.170 -1.456 -6.103 1.00 55.69 88 PHE A O 1
ATOM 643 N N . GLU A 1 89 ? 18.215 -3.484 -6.099 1.00 58.06 89 GLU A N 1
ATOM 644 C CA . GLU A 1 89 ? 17.145 -3.135 -5.164 1.00 58.06 89 GLU A CA 1
ATOM 645 C C . GLU A 1 89 ? 17.528 -3.367 -3.697 1.00 58.06 89 GLU A C 1
ATOM 647 O O . GLU A 1 89 ? 16.987 -2.711 -2.812 1.00 58.06 89 GLU A O 1
ATOM 652 N N . ARG A 1 90 ? 18.508 -4.234 -3.420 1.00 60.91 90 ARG A N 1
ATOM 653 C CA . ARG A 1 90 ? 18.984 -4.514 -2.054 1.00 60.91 90 ARG A CA 1
ATOM 654 C C . ARG A 1 90 ? 19.736 -3.357 -1.386 1.00 60.91 90 ARG A C 1
ATOM 656 O O . ARG A 1 90 ? 19.765 -3.279 -0.161 1.00 60.91 90 ARG A O 1
ATOM 663 N N . ALA A 1 91 ? 20.374 -2.472 -2.150 1.00 55.97 91 ALA A N 1
ATOM 664 C CA . ALA A 1 91 ? 21.148 -1.367 -1.585 1.00 55.97 91 ALA A CA 1
ATOM 665 C C . ALA A 1 91 ? 20.216 -0.234 -1.111 1.00 55.97 91 ALA A C 1
ATOM 667 O O . ALA A 1 91 ? 19.808 0.623 -1.889 1.00 55.97 91 ALA A O 1
ATOM 668 N N . GLY A 1 92 ? 19.847 -0.251 0.173 1.00 56.00 92 GLY A N 1
ATOM 669 C CA . GLY A 1 92 ? 19.187 0.865 0.864 1.00 56.00 92 GLY A CA 1
ATOM 670 C C . GLY A 1 92 ? 17.687 1.042 0.603 1.00 56.00 92 GLY A C 1
ATOM 671 O O . GLY A 1 92 ? 17.040 1.777 1.343 1.00 56.00 92 GLY A O 1
ATOM 672 N N . ARG A 1 93 ? 17.094 0.359 -0.387 1.00 62.12 93 ARG A N 1
ATOM 673 C CA . ARG A 1 93 ? 15.667 0.543 -0.708 1.00 62.12 93 ARG A CA 1
ATOM 674 C C . ARG A 1 93 ? 14.713 -0.145 0.261 1.00 62.12 93 ARG A C 1
ATOM 676 O O . ARG A 1 93 ? 13.564 0.258 0.312 1.00 62.12 93 ARG A O 1
ATOM 683 N N . GLU A 1 94 ? 15.153 -1.137 1.031 1.00 62.84 94 GLU A N 1
ATOM 684 C CA . GLU A 1 94 ? 14.284 -1.842 1.986 1.00 62.84 94 GLU A CA 1
ATOM 685 C C . GLU A 1 94 ? 13.886 -0.946 3.163 1.00 62.84 94 GLU A C 1
ATOM 687 O O . GLU A 1 94 ? 12.701 -0.697 3.371 1.00 62.84 94 GLU A O 1
ATOM 692 N N . LEU A 1 95 ? 14.874 -0.391 3.876 1.00 61.66 95 LEU A N 1
ATOM 693 C CA . LEU A 1 95 ? 14.631 0.556 4.968 1.00 61.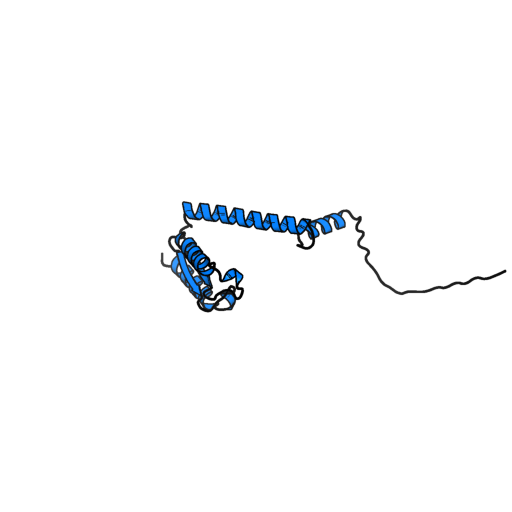66 95 LEU A CA 1
ATOM 694 C C . LEU A 1 95 ? 13.857 1.778 4.468 1.00 61.66 95 LEU A C 1
ATOM 696 O O . LEU A 1 95 ? 12.938 2.235 5.140 1.00 61.66 95 LEU A O 1
ATOM 700 N N . LEU A 1 96 ? 14.168 2.258 3.258 1.00 70.25 96 LEU A N 1
ATOM 701 C CA . LEU A 1 96 ? 13.422 3.345 2.629 1.00 70.25 96 LEU A CA 1
ATOM 702 C C . LEU A 1 96 ? 11.979 2.942 2.293 1.00 70.25 96 LEU A C 1
ATOM 704 O O . LEU A 1 96 ? 11.074 3.721 2.553 1.00 70.25 96 LEU A O 1
ATOM 708 N N . ARG A 1 97 ? 11.733 1.739 1.764 1.00 78.00 97 ARG A N 1
ATOM 709 C CA . ARG A 1 97 ? 10.388 1.242 1.428 1.00 78.00 97 ARG A CA 1
ATOM 710 C C . ARG A 1 97 ? 9.538 1.080 2.679 1.00 78.00 97 ARG A C 1
ATOM 712 O O . ARG A 1 97 ? 8.435 1.609 2.732 1.00 78.00 97 ARG A O 1
ATOM 719 N N . THR A 1 98 ? 10.053 0.382 3.686 1.00 81.88 98 THR A N 1
ATOM 720 C CA . THR A 1 98 ? 9.340 0.147 4.946 1.00 81.88 98 THR A CA 1
ATOM 721 C C . THR A 1 98 ? 9.070 1.459 5.677 1.00 81.88 98 THR A C 1
ATOM 723 O O . THR A 1 98 ? 7.953 1.665 6.142 1.00 81.88 98 THR A O 1
ATOM 726 N N . GLU A 1 99 ? 10.029 2.387 5.710 1.00 84.69 99 GLU A N 1
ATOM 727 C CA . GLU A 1 99 ? 9.822 3.709 6.310 1.00 84.69 99 GLU A CA 1
ATOM 728 C C . GLU A 1 99 ? 8.831 4.565 5.509 1.00 84.69 99 GLU A C 1
ATOM 730 O O . GLU A 1 99 ? 7.984 5.229 6.101 1.00 84.69 99 GLU A O 1
ATOM 735 N N . VAL A 1 100 ? 8.874 4.533 4.173 1.00 85.94 100 VAL A N 1
ATOM 736 C CA . VAL A 1 100 ? 7.880 5.219 3.329 1.00 85.94 100 VAL A CA 1
ATOM 737 C C . VAL A 1 100 ? 6.485 4.650 3.575 1.00 85.94 100 VAL A C 1
ATOM 739 O O . VAL A 1 100 ? 5.546 5.416 3.776 1.00 85.94 100 VAL A O 1
ATOM 742 N N . HIS A 1 101 ? 6.339 3.327 3.632 1.00 90.62 101 HIS A N 1
ATOM 743 C CA . HIS A 1 101 ? 5.06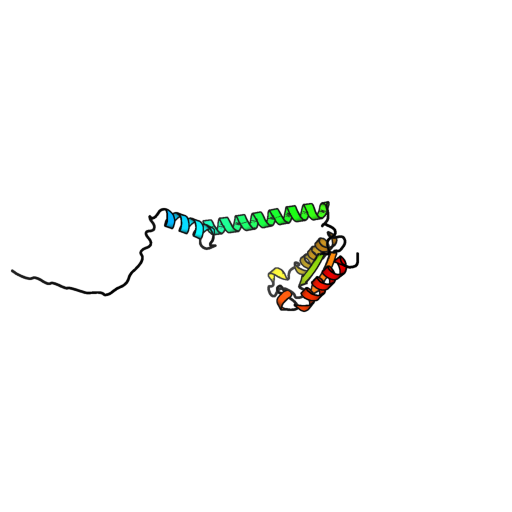4 2.681 3.939 1.00 90.62 101 HIS A CA 1
ATOM 744 C C . HIS A 1 101 ? 4.559 3.085 5.328 1.00 90.62 101 HIS A C 1
ATOM 746 O O . HIS A 1 101 ? 3.406 3.493 5.463 1.00 90.62 101 HIS A O 1
ATOM 752 N N . ARG A 1 102 ? 5.433 3.089 6.342 1.00 90.75 102 ARG A N 1
ATOM 753 C CA . ARG A 1 102 ? 5.102 3.557 7.694 1.00 90.75 102 ARG A CA 1
ATOM 754 C C . ARG A 1 102 ? 4.622 5.011 7.696 1.00 90.75 102 ARG A C 1
ATOM 756 O O . ARG A 1 102 ? 3.623 5.325 8.338 1.00 90.75 102 ARG A O 1
ATOM 763 N N . ARG A 1 103 ? 5.289 5.890 6.942 1.00 89.75 103 ARG A N 1
ATOM 764 C CA . ARG A 1 103 ? 4.901 7.304 6.796 1.00 89.75 103 ARG A CA 1
ATOM 765 C C . ARG A 1 103 ? 3.544 7.470 6.127 1.00 89.75 103 ARG A C 1
ATOM 767 O O . ARG A 1 103 ? 2.733 8.223 6.645 1.00 89.75 103 ARG A O 1
ATOM 774 N N . ILE A 1 104 ? 3.279 6.751 5.033 1.00 87.81 104 ILE A N 1
ATOM 775 C CA . ILE A 1 104 ? 1.970 6.762 4.352 1.00 87.81 104 ILE A CA 1
ATOM 776 C C . ILE A 1 104 ? 0.870 6.354 5.328 1.00 87.81 104 ILE A C 1
ATOM 778 O O . ILE A 1 104 ? -0.180 6.986 5.398 1.00 87.81 104 ILE A O 1
ATOM 782 N N . THR A 1 105 ? 1.138 5.318 6.115 1.00 92.44 105 THR A N 1
ATOM 783 C CA . THR A 1 105 ? 0.201 4.818 7.115 1.00 92.44 105 THR A CA 1
ATOM 784 C C . THR A 1 105 ? -0.159 5.900 8.137 1.00 92.44 105 THR A C 1
ATOM 786 O O . THR A 1 105 ? -1.328 6.077 8.460 1.00 92.44 105 THR A O 1
ATOM 789 N N . ALA A 1 106 ? 0.829 6.677 8.588 1.00 92.31 106 ALA A N 1
ATOM 790 C CA . ALA A 1 106 ? 0.631 7.758 9.551 1.00 92.31 106 ALA A CA 1
ATOM 791 C C . ALA A 1 106 ? -0.188 8.947 9.007 1.00 92.31 106 ALA A C 1
ATOM 793 O O . ALA A 1 106 ? -0.591 9.805 9.789 1.00 92.31 106 ALA A O 1
ATOM 794 N N . LEU A 1 107 ? -0.447 9.008 7.694 1.00 91.56 107 LEU A N 1
ATOM 795 C CA . LEU A 1 107 ? -1.311 10.032 7.102 1.00 91.56 107 LEU A CA 1
ATOM 796 C C . LEU A 1 107 ? -2.797 9.764 7.371 1.00 91.56 107 LEU A C 1
ATOM 798 O O . LEU A 1 107 ? -3.586 10.701 7.310 1.00 91.56 107 LEU A O 1
ATOM 802 N N . SER A 1 108 ? -3.197 8.522 7.671 1.00 91.88 108 SER A N 1
ATOM 803 C CA . SER A 1 108 ? -4.569 8.203 8.086 1.00 91.88 108 SER A CA 1
ATOM 804 C C . SER A 1 108 ? -4.662 8.104 9.612 1.00 91.88 108 SER A C 1
ATOM 806 O O . SER A 1 108 ? -3.839 7.423 10.228 1.00 91.88 108 SER A O 1
ATOM 808 N N . PRO A 1 109 ? -5.702 8.679 10.247 1.00 91.88 109 PRO A N 1
ATOM 809 C CA . PRO A 1 109 ? -5.922 8.523 11.686 1.00 91.88 109 PRO A CA 1
ATOM 810 C C . PRO A 1 109 ? -6.195 7.068 12.096 1.00 91.88 109 PRO A C 1
ATOM 812 O O . PRO A 1 109 ? -6.052 6.732 13.270 1.00 91.88 109 PRO A O 1
ATOM 815 N N . TYR A 1 110 ? -6.589 6.207 11.149 1.00 93.31 110 TYR A N 1
ATOM 816 C CA . TYR A 1 110 ? -6.853 4.776 11.362 1.00 93.31 110 TYR A CA 1
ATOM 817 C C . TYR A 1 110 ? -5.880 3.906 10.562 1.00 93.31 110 TYR A C 1
ATOM 819 O O . TYR A 1 110 ? -6.205 2.783 10.178 1.00 93.31 110 TYR A O 1
ATOM 827 N N . GLY A 1 111 ? -4.702 4.457 10.268 1.00 94.06 111 GLY A N 1
ATOM 828 C CA . GLY A 1 111 ? -3.665 3.782 9.517 1.00 94.06 111 GLY A CA 1
ATOM 829 C C . GLY A 1 111 ? -3.043 2.622 10.290 1.00 94.06 111 GLY A C 1
ATOM 830 O O . GLY A 1 111 ? -2.660 2.766 11.452 1.00 94.06 111 GLY A O 1
ATOM 831 N N . ARG A 1 112 ? -2.862 1.486 9.615 1.00 95.75 112 ARG A N 1
ATOM 832 C CA . ARG A 1 112 ? -2.127 0.325 10.124 1.00 95.75 112 ARG A CA 1
ATOM 833 C C . ARG A 1 112 ? -1.064 -0.145 9.130 1.00 95.75 112 ARG A C 1
ATOM 835 O O . ARG A 1 112 ? -1.320 -0.251 7.934 1.00 95.75 112 ARG A O 1
ATOM 842 N N . HIS A 1 113 ? 0.141 -0.419 9.626 1.00 96.44 113 HIS A N 1
ATOM 843 C CA . HIS A 1 113 ? 1.255 -0.925 8.821 1.00 96.44 113 HIS A CA 1
ATOM 844 C C . HIS A 1 113 ? 1.554 -2.359 9.237 1.00 96.44 113 HIS A C 1
ATOM 846 O O . HIS A 1 113 ? 1.735 -2.628 10.424 1.00 96.44 113 HIS A O 1
ATOM 852 N N . VAL A 1 114 ? 1.586 -3.270 8.269 1.00 96.38 114 VAL A N 1
ATOM 853 C CA . VAL A 1 114 ? 1.870 -4.692 8.483 1.00 96.38 114 VAL A CA 1
ATOM 854 C C . VAL A 1 114 ? 2.977 -5.134 7.528 1.00 96.38 114 VAL A C 1
ATOM 856 O O . VAL A 1 114 ? 3.072 -4.639 6.404 1.00 96.38 114 VAL A O 1
ATOM 859 N N . VAL A 1 115 ? 3.831 -6.054 7.971 1.00 94.56 115 VAL A N 1
ATOM 860 C CA . VAL A 1 115 ? 4.882 -6.663 7.149 1.00 94.56 115 VAL A CA 1
ATOM 861 C C . VAL A 1 115 ? 4.517 -8.123 6.884 1.00 94.56 115 VAL A C 1
ATOM 863 O O . VAL A 1 115 ? 4.208 -8.869 7.808 1.00 94.56 115 VAL A O 1
ATOM 866 N N . ALA A 1 116 ? 4.526 -8.511 5.613 1.00 95.31 116 ALA A N 1
ATOM 867 C CA . ALA A 1 116 ? 4.384 -9.884 5.150 1.00 95.31 116 ALA A CA 1
ATOM 868 C C . ALA A 1 116 ? 5.777 -10.532 5.124 1.00 95.31 116 ALA A C 1
ATOM 870 O O . ALA A 1 116 ? 6.508 -10.423 4.135 1.00 95.31 116 ALA A O 1
ATOM 871 N N . GLU A 1 117 ? 6.178 -11.105 6.260 1.00 94.25 117 GLU A N 1
ATOM 872 C CA . GLU A 1 117 ? 7.551 -11.556 6.541 1.00 94.25 117 GLU A CA 1
ATOM 873 C C . GLU A 1 117 ? 8.077 -12.610 5.550 1.00 94.25 117 GLU A C 1
ATOM 875 O O . GLU A 1 117 ? 9.287 -12.729 5.355 1.00 94.25 117 GLU A O 1
ATOM 880 N N . HIS A 1 118 ? 7.187 -13.348 4.884 1.00 93.06 118 HIS A N 1
ATOM 881 C CA . HIS A 1 118 ? 7.535 -14.451 3.984 1.00 93.06 118 HIS A CA 1
ATOM 882 C C . HIS A 1 118 ? 7.223 -14.149 2.514 1.00 93.06 118 HIS A C 1
ATOM 884 O O . HIS A 1 118 ? 7.315 -15.045 1.676 1.00 93.06 118 HIS A O 1
ATOM 890 N N . SER A 1 119 ? 6.890 -12.898 2.184 1.00 91.50 119 SER A N 1
ATOM 891 C CA . SER A 1 119 ? 6.504 -12.483 0.835 1.00 91.50 119 SER A CA 1
ATOM 892 C C . SER A 1 119 ? 7.480 -11.497 0.214 1.00 91.50 119 SER A C 1
ATOM 894 O O . SER A 1 119 ? 7.965 -10.564 0.863 1.00 91.50 119 SER A O 1
ATOM 896 N N . GLY A 1 120 ? 7.713 -11.672 -1.089 1.00 87.12 120 GLY A N 1
ATOM 897 C CA . GLY A 1 120 ? 8.372 -10.683 -1.938 1.00 87.12 120 GLY A CA 1
ATOM 898 C C . GLY A 1 120 ? 7.367 -9.677 -2.503 1.00 87.12 120 GLY A C 1
ATOM 899 O O . GLY A 1 120 ? 6.441 -9.237 -1.830 1.00 87.12 120 GLY A O 1
ATOM 900 N N . HIS A 1 121 ? 7.527 -9.305 -3.774 1.00 85.75 121 HIS A N 1
ATOM 901 C CA . HIS A 1 121 ? 6.634 -8.341 -4.430 1.00 85.75 121 HIS A CA 1
ATOM 902 C C . HIS A 1 121 ? 5.178 -8.832 -4.551 1.00 85.75 121 HIS A C 1
ATOM 904 O O . HIS A 1 121 ? 4.260 -8.019 -4.621 1.00 85.75 121 HIS A O 1
ATOM 910 N N . MET A 1 122 ? 4.959 -10.150 -4.550 1.00 91.62 122 MET A N 1
ATOM 911 C CA . MET A 1 122 ? 3.665 -10.770 -4.837 1.00 91.62 122 MET A CA 1
ATOM 912 C C . MET A 1 122 ? 2.937 -11.236 -3.569 1.00 91.62 122 MET A C 1
ATOM 914 O O . MET A 1 122 ? 2.426 -12.350 -3.519 1.00 91.62 122 MET A O 1
ATOM 918 N N . ILE A 1 123 ? 2.823 -10.360 -2.564 1.00 94.38 123 ILE A N 1
ATOM 919 C CA . ILE A 1 123 ? 2.164 -10.645 -1.270 1.00 94.38 123 ILE A CA 1
ATOM 920 C C . ILE A 1 123 ? 0.793 -11.336 -1.411 1.00 94.38 123 ILE A C 1
ATOM 922 O O . ILE A 1 123 ? 0.562 -12.316 -0.706 1.00 94.38 123 ILE A O 1
ATOM 926 N N . PRO A 1 124 ? -0.119 -10.917 -2.319 1.00 95.12 124 PRO A N 1
ATOM 927 C CA . PRO A 1 124 ? -1.417 -11.584 -2.451 1.00 95.12 124 PRO A CA 1
ATOM 928 C C . PRO A 1 124 ? -1.338 -13.034 -2.948 1.00 95.12 124 PRO A C 1
ATOM 930 O O . PRO A 1 124 ? -2.308 -13.769 -2.797 1.00 95.12 124 PRO A O 1
ATOM 933 N N . LEU A 1 125 ? -0.224 -13.434 -3.570 1.00 95.75 125 LEU A N 1
ATOM 934 C CA . LEU A 1 125 ? 0.017 -14.807 -4.015 1.00 95.75 125 LEU A CA 1
ATOM 935 C C . LEU A 1 125 ? 0.764 -15.619 -2.953 1.00 95.75 125 LEU A C 1
ATOM 937 O O . LEU A 1 125 ? 0.410 -16.772 -2.719 1.00 95.75 125 LEU A O 1
ATOM 941 N N . ASP A 1 126 ? 1.766 -15.011 -2.317 1.00 95.19 126 ASP A N 1
ATOM 942 C CA . ASP A 1 126 ? 2.681 -15.683 -1.390 1.00 95.19 126 ASP A CA 1
ATOM 943 C C . ASP A 1 126 ? 2.062 -15.849 0.016 1.00 95.19 126 ASP A C 1
ATOM 945 O O . ASP A 1 126 ? 2.092 -16.937 0.591 1.00 95.19 126 ASP A O 1
ATOM 949 N N . GLU A 1 127 ? 1.428 -14.799 0.554 1.00 96.75 127 GLU A N 1
ATOM 950 C CA . GLU A 1 127 ? 0.768 -14.789 1.869 1.00 96.75 127 GLU A CA 1
ATOM 951 C C . GLU A 1 127 ? -0.684 -14.270 1.772 1.00 96.75 127 GLU A C 1
ATOM 953 O O . GLU A 1 127 ? -1.053 -13.310 2.447 1.00 96.75 127 GLU A O 1
ATOM 958 N N . PRO A 1 128 ? -1.579 -14.905 0.989 1.00 97.25 128 PRO A N 1
ATOM 959 C CA . PRO A 1 128 ? -2.938 -14.402 0.735 1.00 97.25 128 PRO A CA 1
ATOM 960 C C . PRO A 1 128 ? -3.760 -14.156 2.008 1.00 97.25 128 PRO A C 1
ATOM 962 O O . PRO A 1 128 ? -4.607 -13.262 2.043 1.00 97.25 128 PRO A O 1
ATOM 965 N N . LYS A 1 129 ? -3.503 -14.930 3.072 1.00 98.00 129 LYS A N 1
ATOM 966 C CA . LYS A 1 129 ? -4.195 -14.785 4.359 1.00 98.00 129 LYS A CA 1
ATOM 967 C C . LYS A 1 129 ? -4.005 -13.396 4.962 1.00 98.00 129 LYS A C 1
ATOM 969 O O . LYS A 1 129 ? -4.978 -12.855 5.467 1.00 98.00 129 LYS A O 1
ATOM 974 N N . ILE A 1 130 ? -2.819 -12.792 4.838 1.00 97.56 130 ILE A N 1
ATOM 975 C CA . ILE A 1 130 ? -2.564 -11.460 5.401 1.00 97.56 130 ILE A CA 1
ATOM 976 C C . ILE A 1 130 ? -3.464 -10.406 4.753 1.00 97.56 130 ILE A C 1
ATOM 978 O O . ILE A 1 130 ? -3.976 -9.521 5.425 1.00 97.56 130 ILE A O 1
ATOM 982 N N . VAL A 1 131 ? -3.731 -10.536 3.452 1.00 96.75 131 VAL A N 1
ATOM 983 C CA . VAL A 1 131 ? -4.624 -9.625 2.732 1.00 96.75 131 VAL A CA 1
ATOM 984 C C . VAL A 1 131 ? -6.056 -9.781 3.239 1.00 96.75 131 VAL A C 1
ATOM 986 O O . VAL A 1 131 ? -6.715 -8.785 3.528 1.00 96.75 131 VAL A O 1
ATOM 989 N N . VAL A 1 132 ? -6.532 -11.022 3.378 1.00 98.12 132 VAL A N 1
ATOM 990 C CA . VAL A 1 132 ? -7.889 -11.306 3.872 1.00 98.12 132 VAL A CA 1
ATOM 991 C C . VAL A 1 132 ? -8.068 -10.805 5.304 1.00 98.12 132 VAL A C 1
ATOM 993 O O . VAL A 1 132 ? -9.042 -10.109 5.583 1.00 98.12 132 VAL A O 1
ATOM 996 N N . ASP A 1 133 ? -7.120 -11.111 6.188 1.00 98.25 133 ASP A N 1
ATOM 997 C CA . ASP A 1 133 ? -7.187 -10.753 7.605 1.00 98.25 133 ASP A CA 1
ATOM 998 C C . ASP A 1 133 ? -7.225 -9.224 7.783 1.00 98.25 133 ASP A C 1
ATOM 1000 O O . ASP A 1 133 ? -8.044 -8.704 8.545 1.00 98.25 133 ASP A O 1
ATOM 1004 N N . GLU A 1 134 ? -6.421 -8.482 7.016 1.00 97.62 134 GLU A N 1
ATOM 1005 C CA . GLU A 1 134 ? -6.414 -7.019 7.062 1.00 97.62 134 GLU A CA 1
ATOM 1006 C C . GLU A 1 134 ? -7.666 -6.387 6.441 1.00 97.62 134 GLU A C 1
ATOM 1008 O O . GLU A 1 134 ? -8.182 -5.398 6.967 1.00 97.62 134 GLU A O 1
ATOM 1013 N N . VAL A 1 135 ? -8.224 -6.970 5.375 1.00 97.06 135 VAL A N 1
ATOM 1014 C CA . VAL A 1 135 ? -9.527 -6.542 4.837 1.00 97.06 135 VAL A CA 1
ATOM 1015 C C . VAL A 1 135 ? -10.638 -6.757 5.864 1.00 97.06 135 VAL A C 1
ATOM 1017 O O . VAL A 1 135 ? -11.451 -5.856 6.087 1.00 97.06 135 VAL A O 1
ATOM 1020 N N . CYS A 1 136 ? -10.658 -7.907 6.539 1.00 97.25 136 CYS A N 1
ATOM 1021 C CA . CYS A 1 136 ? -11.611 -8.179 7.610 1.00 97.25 136 CYS A CA 1
A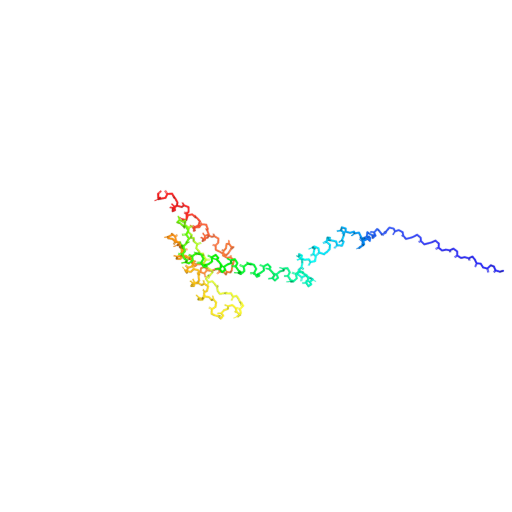TOM 1022 C C . CYS A 1 136 ? -11.449 -7.201 8.782 1.00 97.25 136 CYS A C 1
ATOM 1024 O O . CYS A 1 136 ? -12.456 -6.690 9.274 1.00 97.25 136 CYS A O 1
ATOM 1026 N N . ALA A 1 137 ? -10.217 -6.889 9.191 1.00 95.31 137 ALA A N 1
ATOM 1027 C CA . ALA A 1 137 ? -9.944 -5.920 10.251 1.00 95.31 137 ALA A CA 1
ATOM 1028 C C . ALA A 1 137 ? -10.443 -4.509 9.887 1.00 95.31 137 ALA A C 1
ATOM 1030 O O . ALA A 1 137 ? -11.112 -3.861 10.694 1.00 95.31 137 ALA A O 1
ATOM 1031 N N . MET A 1 138 ? -10.190 -4.050 8.655 1.00 94.94 138 MET A N 1
ATOM 1032 C CA . MET A 1 138 ? -10.708 -2.766 8.165 1.00 94.94 138 MET A CA 1
ATOM 1033 C C . MET A 1 138 ? -12.238 -2.745 8.148 1.00 94.94 138 MET A C 1
ATOM 1035 O O . MET A 1 138 ? -12.844 -1.770 8.582 1.00 94.94 138 MET A O 1
ATOM 1039 N N . HIS A 1 139 ? -12.875 -3.826 7.692 1.00 94.81 139 HIS A N 1
ATOM 1040 C CA . HIS A 1 139 ? -14.331 -3.933 7.678 1.00 94.81 139 HIS A CA 1
ATOM 1041 C C . HIS A 1 139 ? -14.920 -3.898 9.095 1.00 94.81 139 HIS A C 1
ATOM 1043 O O . HIS A 1 139 ? -15.850 -3.144 9.356 1.00 94.81 139 HIS A O 1
ATOM 1049 N N . GLN A 1 140 ? -14.359 -4.660 10.035 1.00 93.94 140 GLN A N 1
ATOM 1050 C CA . GLN A 1 140 ? -14.795 -4.654 11.437 1.00 93.94 140 GLN A CA 1
ATOM 1051 C C . GLN A 1 140 ? -14.680 -3.264 12.068 1.00 93.94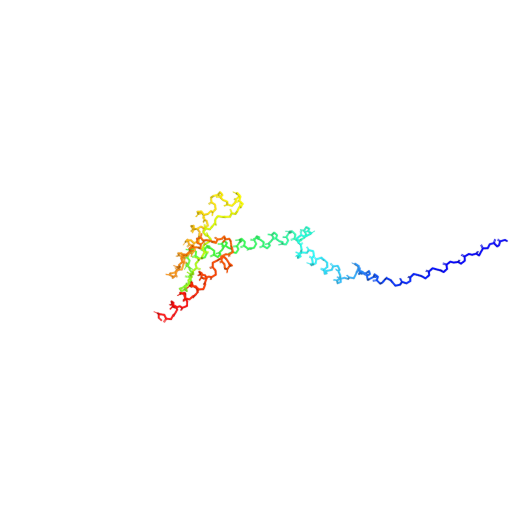 140 GLN A C 1
ATOM 1053 O O . GLN A 1 140 ? -15.581 -2.847 12.795 1.00 93.94 140 GLN A O 1
ATOM 1058 N N . HIS A 1 141 ? -13.618 -2.524 11.742 1.00 91.19 141 HIS A N 1
ATOM 1059 C CA . HIS A 1 141 ? -13.411 -1.156 12.213 1.00 91.19 141 HIS A CA 1
ATOM 1060 C C . HIS A 1 141 ? -14.520 -0.189 11.774 1.00 91.19 141 HIS A C 1
ATOM 1062 O O . HIS A 1 141 ? -14.835 0.753 12.499 1.00 91.19 141 HIS A O 1
ATOM 1068 N N . LEU A 1 142 ? -15.121 -0.415 10.602 1.00 90.12 142 LEU A N 1
ATOM 1069 C CA . LEU A 1 142 ? -16.249 0.382 10.115 1.00 90.12 142 LEU A CA 1
ATOM 1070 C C . LEU A 1 142 ? -17.552 0.100 10.878 1.00 90.12 142 LEU A C 1
ATOM 1072 O O . LEU A 1 142 ? -18.406 0.975 10.931 1.00 90.12 142 LEU A O 1
ATOM 1076 N N . HIS A 1 143 ? -17.706 -1.089 11.472 1.00 87.88 143 HIS A N 1
ATOM 1077 C CA . HIS A 1 143 ? -18.934 -1.515 12.170 1.00 87.88 143 HIS A CA 1
ATOM 1078 C C . HIS A 1 143 ? -18.875 -1.373 13.695 1.00 87.88 143 HIS A C 1
ATOM 1080 O O . HIS A 1 143 ? -19.871 -1.604 14.371 1.00 87.88 143 HIS A O 1
ATOM 1086 N N . THR A 1 144 ? -17.717 -1.028 14.255 1.00 83.62 144 THR A N 1
ATOM 1087 C CA . THR A 1 144 ? -17.516 -0.862 15.710 1.00 83.62 144 THR A CA 1
ATOM 1088 C C . THR A 1 144 ? -17.506 0.602 16.156 1.00 83.62 144 THR A C 1
ATOM 1090 O O . THR A 1 144 ? -17.090 0.899 17.276 1.00 83.62 144 THR A O 1
ATOM 1093 N N . ARG A 1 145 ? -17.971 1.518 15.300 1.00 58.56 145 ARG A N 1
ATOM 1094 C CA . ARG A 1 145 ? -18.029 2.962 15.551 1.00 58.56 145 ARG A CA 1
ATOM 1095 C C . ARG A 1 145 ? -19.436 3.511 15.423 1.00 58.56 145 ARG A C 1
ATOM 1097 O O . ARG A 1 145 ? -20.174 3.008 14.551 1.00 58.56 145 ARG A O 1
#

Organism: NCBI:txid1352928